Protein AF-A0A5B7FIK6-F1 (afdb_monomer_lite)

Radius of gyration: 16.44 Å; chains: 1; bounding box: 31×15×54 Å

InterPro domains:
  IPR000742 EGF-like domain [PS01186] (53-66)
  IPR000742 EGF-like domain [PS50026] (24-67)
  IPR000742 EGF-like domain [SM00181] (27-67)
  IPR024731 NELL2-like, EGF domain [PF12947] (28-66)

Secondary structure (DSSP, 8-state):
-EEEPSSTT---TTEEESSSEEEES--TTT-GGGS-TTEEEEE-SSSTTSEEEEEPTTEEESSSSEEESTTTTT--

pLDDT: mean 76.95, std 11.02, range [53.16, 93.31]

Organism: Portunus trituberculatus (NCBI:txid210409)

Sequence (76 aa):
MYRVIEDENDIPGGYEGDGFFCKSTRSCQLDPSLCHPQAVCVSDSQSSFGFSCRCQEGFTGDGHHCLGKLFFSLHT

Foldseek 3Di:
DWDADPALVPQPPQWDDRSGTTQGVDDCVNPVLVFDPQWDWDQDCVDPNRIATGGHPQWDDRRNDTDGVPPVVPDD

Structure (mmCIF, N/CA/C/O backbone):
data_AF-A0A5B7FIK6-F1
#
_entry.id   AF-A0A5B7FIK6-F1
#
loop_
_atom_site.group_PDB
_atom_site.id
_atom_site.type_symbol
_atom_site.label_atom_id
_atom_site.label_alt_id
_atom_site.label_comp_id
_atom_site.label_asym_id
_atom_site.label_entity_id
_atom_site.label_seq_id
_atom_site.pdbx_PDB_ins_code
_atom_site.Cartn_x
_atom_site.Cartn_y
_atom_site.Cartn_z
_atom_site.occupancy
_atom_site.B_iso_or_equiv
_atom_site.auth_seq_id
_atom_site.auth_comp_id
_atom_site.auth_asym_id
_atom_site.auth_atom_id
_atom_site.pdbx_PDB_model_num
ATOM 1 N N . MET A 1 1 ? 8.077 4.731 -5.816 1.00 59.66 1 MET A N 1
ATOM 2 C CA . MET A 1 1 ? 9.327 3.986 -5.600 1.00 59.66 1 MET A CA 1
ATOM 3 C C . MET A 1 1 ? 9.628 3.216 -6.873 1.00 59.66 1 MET A C 1
ATOM 5 O O . MET A 1 1 ? 8.728 2.537 -7.360 1.00 59.66 1 MET A O 1
ATOM 9 N N . TYR A 1 2 ? 10.800 3.433 -7.465 1.00 61.97 2 TYR A N 1
ATOM 10 C CA . TYR A 1 2 ? 11.250 2.722 -8.660 1.00 61.97 2 TYR A CA 1
ATOM 11 C C . TYR A 1 2 ? 12.203 1.607 -8.225 1.00 61.97 2 TYR A C 1
ATOM 13 O O . TYR A 1 2 ? 13.007 1.801 -7.315 1.00 61.97 2 TYR A O 1
ATOM 21 N N . ARG A 1 3 ? 12.083 0.439 -8.843 1.00 68.06 3 ARG A N 1
ATOM 22 C CA . ARG A 1 3 ? 13.034 -0.658 -8.741 1.00 68.06 3 ARG A CA 1
ATOM 23 C C . ARG A 1 3 ? 13.842 -0.658 -10.028 1.00 68.06 3 ARG A C 1
ATOM 25 O O . ARG A 1 3 ? 13.259 -0.624 -11.111 1.00 68.06 3 ARG A O 1
ATOM 32 N N . VAL A 1 4 ? 15.161 -0.648 -9.886 1.00 67.94 4 VAL A N 1
ATOM 33 C CA . VAL A 1 4 ? 16.058 -0.867 -11.016 1.00 67.94 4 VAL A CA 1
ATOM 34 C C . VAL A 1 4 ? 16.232 -2.369 -11.143 1.00 67.94 4 VAL A C 1
ATOM 36 O O . VAL A 1 4 ? 16.582 -3.026 -10.161 1.00 67.94 4 VAL A O 1
ATOM 39 N N . ILE A 1 5 ? 15.888 -2.902 -12.306 1.00 71.06 5 ILE A N 1
ATOM 40 C CA . ILE A 1 5 ? 16.102 -4.307 -12.638 1.00 71.06 5 ILE A CA 1
ATOM 41 C C . ILE A 1 5 ? 17.295 -4.385 -13.576 1.00 71.06 5 ILE A C 1
ATOM 43 O O . ILE A 1 5 ? 17.465 -3.527 -14.441 1.00 71.06 5 ILE A O 1
ATOM 47 N N . GLU A 1 6 ? 18.147 -5.382 -13.356 1.00 69.12 6 GLU A N 1
ATOM 48 C CA . GLU A 1 6 ? 19.347 -5.586 -14.174 1.00 69.12 6 GLU A CA 1
ATOM 49 C C . GLU A 1 6 ? 19.053 -6.410 -15.435 1.00 69.12 6 GLU A C 1
ATOM 51 O O . GLU A 1 6 ? 19.882 -6.455 -16.339 1.00 69.12 6 GLU A O 1
ATOM 56 N N . ASP A 1 7 ? 17.859 -7.009 -15.513 1.00 70.31 7 ASP A N 1
ATOM 57 C CA . ASP A 1 7 ? 17.356 -7.740 -16.671 1.00 70.31 7 ASP A CA 1
ATOM 58 C C . ASP A 1 7 ? 15.953 -7.241 -17.045 1.00 70.31 7 ASP A C 1
ATOM 60 O O . ASP A 1 7 ? 15.040 -7.231 -16.215 1.00 70.31 7 ASP A O 1
ATOM 64 N N . GLU A 1 8 ? 15.779 -6.832 -18.303 1.00 67.50 8 GLU A N 1
ATOM 65 C CA . GLU A 1 8 ? 14.526 -6.278 -18.835 1.00 67.50 8 GLU A CA 1
ATOM 66 C C . GLU A 1 8 ? 13.364 -7.286 -18.871 1.00 67.50 8 GLU A C 1
ATOM 68 O O . GLU A 1 8 ? 12.204 -6.881 -18.981 1.00 67.50 8 GLU A O 1
ATOM 73 N N . ASN A 1 9 ? 13.653 -8.586 -18.734 1.00 68.69 9 ASN A N 1
ATOM 74 C CA . ASN A 1 9 ? 12.652 -9.649 -18.672 1.00 68.69 9 ASN A CA 1
ATOM 75 C C . ASN A 1 9 ? 12.264 -10.024 -17.230 1.00 68.69 9 ASN A C 1
ATOM 77 O O . ASN A 1 9 ? 11.278 -10.739 -17.047 1.00 68.69 9 ASN A O 1
ATOM 81 N N . ASP A 1 10 ? 12.970 -9.530 -16.204 1.00 70.75 10 ASP A N 1
ATOM 82 C CA . ASP A 1 10 ? 12.672 -9.793 -14.784 1.00 70.75 10 ASP A CA 1
ATOM 83 C C . ASP A 1 10 ? 11.713 -8.749 -14.191 1.00 70.75 10 ASP A C 1
ATOM 85 O O . ASP A 1 10 ? 11.895 -8.260 -13.081 1.00 70.75 10 ASP A O 1
ATOM 89 N N . ILE A 1 11 ? 10.663 -8.363 -14.919 1.00 69.94 11 ILE A N 1
ATOM 90 C CA . ILE A 1 11 ? 9.654 -7.449 -14.367 1.00 69.94 11 ILE A CA 1
ATOM 91 C C . ILE A 1 11 ? 8.812 -8.230 -13.346 1.00 69.94 11 ILE A C 1
ATOM 93 O O . ILE A 1 11 ? 8.016 -9.091 -13.739 1.00 69.94 11 ILE A O 1
ATOM 97 N N . PRO A 1 12 ? 8.928 -7.956 -12.030 1.00 68.38 12 PRO A N 1
ATOM 98 C CA . PRO A 1 12 ? 8.180 -8.708 -11.040 1.00 68.38 12 PRO A CA 1
ATOM 99 C C . PRO A 1 12 ? 6.691 -8.382 -11.181 1.00 68.38 12 PRO A C 1
ATOM 101 O O . PRO A 1 12 ? 6.307 -7.223 -11.358 1.00 68.38 12 PRO A O 1
ATOM 104 N N . GLY A 1 13 ? 5.828 -9.390 -11.044 1.00 67.06 13 GLY A N 1
ATOM 105 C CA . GLY A 1 13 ? 4.381 -9.178 -11.055 1.00 67.06 13 GLY A CA 1
ATOM 106 C C . GLY A 1 13 ? 3.964 -8.141 -10.003 1.00 67.06 13 GLY A C 1
ATOM 107 O O . GLY A 1 13 ? 4.205 -8.331 -8.812 1.00 67.06 13 GLY A O 1
ATOM 108 N N . GLY A 1 14 ? 3.345 -7.039 -10.439 1.00 68.75 14 GLY A N 1
ATOM 109 C CA . GLY A 1 14 ? 3.029 -5.888 -9.578 1.00 68.75 14 GLY A CA 1
ATOM 110 C C . GLY A 1 14 ? 3.927 -4.664 -9.786 1.00 68.75 14 GLY A C 1
ATOM 111 O O . GLY A 1 14 ? 3.797 -3.693 -9.040 1.00 68.75 14 GLY A O 1
ATOM 112 N N . TYR A 1 15 ? 4.793 -4.685 -10.800 1.00 73.12 15 TYR A N 1
ATOM 113 C CA . TYR A 1 15 ? 5.543 -3.530 -11.284 1.00 73.12 15 TYR A CA 1
ATOM 114 C C . TYR A 1 15 ? 5.294 -3.312 -12.780 1.00 73.12 15 TYR A C 1
ATOM 116 O O . TYR A 1 15 ? 5.014 -4.255 -13.512 1.00 73.12 15 TYR A O 1
ATOM 124 N N . GLU A 1 16 ? 5.381 -2.061 -13.218 1.00 75.88 16 GLU A N 1
ATOM 125 C CA . GLU A 1 16 ? 5.239 -1.636 -14.612 1.00 75.88 16 GLU A CA 1
ATOM 126 C C . GLU A 1 16 ? 6.284 -0.561 -14.909 1.00 75.88 16 GLU A C 1
ATOM 128 O O . GLU A 1 16 ? 6.577 0.292 -14.063 1.00 75.88 16 GLU A O 1
ATOM 133 N N . GLY A 1 17 ? 6.874 -0.618 -16.097 1.00 76.44 17 GLY A N 1
ATOM 134 C CA . GLY A 1 17 ? 7.896 0.319 -16.539 1.00 76.44 17 GLY A CA 1
ATOM 135 C C . GLY A 1 17 ? 8.753 -0.257 -17.660 1.00 76.44 17 GLY A C 1
ATOM 136 O O . GLY A 1 17 ? 8.448 -1.312 -18.209 1.00 76.44 17 GLY A O 1
ATOM 137 N N . ASP A 1 18 ? 9.837 0.435 -17.989 1.00 76.00 18 ASP A N 1
ATOM 138 C CA . ASP A 1 18 ? 10.589 0.229 -19.234 1.00 76.00 18 ASP A CA 1
ATOM 139 C C . ASP A 1 18 ? 11.644 -0.896 -19.146 1.00 76.00 18 ASP A C 1
ATOM 141 O O . ASP A 1 18 ? 12.715 -0.792 -19.739 1.00 76.00 18 ASP A O 1
ATOM 145 N N . GLY A 1 19 ? 11.418 -1.929 -18.325 1.00 71.50 19 GLY A N 1
ATOM 146 C CA . GLY A 1 19 ? 12.357 -3.048 -18.109 1.00 71.50 19 GLY A CA 1
ATOM 147 C C . GLY A 1 19 ? 13.609 -2.709 -17.282 1.00 71.50 19 GLY A C 1
ATOM 148 O O . GLY A 1 19 ? 14.109 -3.560 -16.562 1.00 71.50 19 GLY A O 1
ATOM 149 N N . PHE A 1 20 ? 14.061 -1.452 -17.287 1.00 72.25 20 PHE A N 1
ATOM 150 C CA . PHE A 1 20 ? 15.161 -0.957 -16.441 1.00 72.25 20 PHE A CA 1
ATOM 151 C C . PHE A 1 20 ? 14.664 -0.165 -15.235 1.00 72.25 20 PHE A C 1
ATOM 153 O O . PHE A 1 20 ? 15.233 -0.243 -14.150 1.00 72.25 20 PHE A O 1
ATOM 160 N N . PHE A 1 21 ? 13.583 0.593 -15.416 1.00 72.62 21 PHE A N 1
ATOM 161 C CA . PHE A 1 21 ? 12.957 1.393 -14.369 1.00 72.62 21 PHE A CA 1
ATOM 162 C C . PHE A 1 21 ? 11.527 0.925 -14.172 1.00 72.62 21 PHE A C 1
ATOM 164 O O . PHE A 1 21 ? 10.629 1.301 -14.917 1.00 72.62 21 PHE A O 1
ATOM 171 N N . CYS A 1 22 ? 11.313 0.114 -13.143 1.00 73.81 22 CYS A N 1
ATOM 172 C CA . CYS A 1 22 ? 10.007 -0.429 -12.814 1.00 73.81 22 CYS A CA 1
ATOM 173 C C . CYS A 1 22 ? 9.373 0.328 -11.652 1.00 73.81 22 CYS A C 1
ATOM 175 O O . CYS A 1 22 ? 9.934 0.403 -10.560 1.00 73.81 22 CYS A O 1
ATOM 177 N N . LYS A 1 23 ? 8.171 0.866 -11.842 1.00 74.06 23 LYS A N 1
ATOM 178 C CA . LYS A 1 23 ? 7.366 1.451 -10.769 1.00 74.06 23 LYS A CA 1
ATOM 179 C C . LYS A 1 23 ? 6.396 0.397 -10.247 1.00 74.06 23 LYS A C 1
ATOM 181 O O . LYS A 1 23 ? 5.741 -0.276 -11.031 1.00 74.06 23 LYS A O 1
ATOM 186 N N . SER A 1 24 ? 6.267 0.271 -8.925 1.00 69.75 24 SER A N 1
ATOM 187 C CA . SER A 1 24 ? 5.226 -0.594 -8.350 1.00 69.75 24 SER A CA 1
ATOM 188 C C . SER A 1 24 ? 3.848 -0.113 -8.817 1.00 69.75 24 SER A C 1
ATOM 190 O O . SER A 1 24 ? 3.484 1.042 -8.569 1.00 69.75 24 SER A O 1
ATOM 192 N N . THR A 1 25 ? 3.090 -0.978 -9.492 1.00 71.62 25 THR A N 1
ATOM 193 C CA . THR A 1 25 ? 1.688 -0.718 -9.858 1.00 71.62 25 THR A CA 1
ATOM 194 C C . THR A 1 25 ? 0.772 -0.888 -8.661 1.00 71.62 25 THR A C 1
ATOM 196 O O . THR A 1 25 ? -0.280 -0.258 -8.586 1.00 71.62 25 THR A O 1
ATOM 199 N N . ARG A 1 26 ? 1.191 -1.699 -7.684 1.00 72.50 26 ARG A N 1
ATOM 200 C CA . ARG A 1 26 ? 0.477 -1.878 -6.425 1.00 72.50 26 ARG A CA 1
ATOM 201 C C . ARG A 1 26 ? 1.050 -0.940 -5.379 1.00 72.50 26 ARG A C 1
ATOM 203 O O . ARG A 1 26 ? 2.122 -1.174 -4.826 1.00 72.50 26 ARG A O 1
ATOM 210 N N . SER A 1 27 ? 0.317 0.130 -5.105 1.00 74.50 27 SER A N 1
ATOM 211 C CA . SER A 1 27 ? 0.507 0.944 -3.912 1.00 74.50 27 SER A CA 1
ATOM 212 C C . SER A 1 27 ? -0.842 1.153 -3.250 1.00 74.50 27 SER A C 1
ATOM 214 O O . SER A 1 27 ? -1.839 1.352 -3.933 1.00 74.50 27 SER A O 1
ATOM 216 N N . CYS A 1 28 ? -0.880 1.160 -1.924 1.00 78.00 28 CYS A N 1
ATOM 217 C CA . CYS A 1 28 ? -2.061 1.544 -1.142 1.00 78.00 28 CYS A CA 1
ATOM 218 C C . CYS A 1 28 ? -2.648 2.928 -1.506 1.00 78.00 28 CYS A C 1
ATOM 220 O O . CYS A 1 28 ? -3.765 3.263 -1.129 1.00 78.00 28 CYS A O 1
ATOM 222 N N . GLN A 1 29 ? -1.856 3.761 -2.188 1.00 73.56 29 GLN A N 1
ATOM 223 C CA . GLN A 1 29 ? -2.207 5.106 -2.622 1.00 73.56 29 GLN A CA 1
ATOM 224 C C . GLN A 1 29 ? -2.984 5.078 -3.947 1.00 73.56 29 GLN A C 1
ATOM 226 O O . GLN A 1 29 ? -3.751 5.993 -4.228 1.00 73.56 29 GLN A O 1
ATOM 231 N N . LEU A 1 30 ? -2.776 4.027 -4.747 1.00 76.50 30 LEU A N 1
ATOM 232 C CA . LEU A 1 30 ? -3.517 3.720 -5.971 1.00 76.50 30 LEU A CA 1
ATOM 233 C C . LEU A 1 30 ? -4.681 2.762 -5.693 1.00 76.50 30 LEU A C 1
ATOM 235 O O . 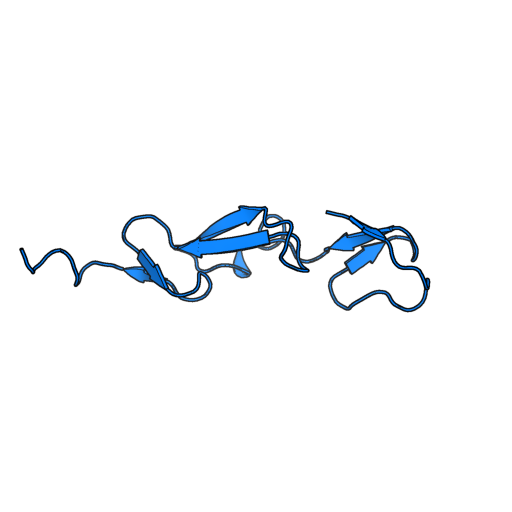LEU A 1 30 ? -5.756 2.920 -6.261 1.00 76.50 30 LEU A O 1
ATOM 239 N N . ASP A 1 31 ? -4.465 1.793 -4.807 1.00 81.00 31 ASP A N 1
ATOM 240 C CA . ASP A 1 31 ? -5.430 0.772 -4.432 1.00 81.00 31 ASP A CA 1
ATOM 241 C C . ASP A 1 31 ? -5.622 0.759 -2.902 1.00 81.00 31 ASP A C 1
ATOM 243 O O . ASP A 1 31 ? -4.882 0.088 -2.173 1.00 81.00 31 ASP A O 1
ATOM 247 N N . PRO A 1 32 ? -6.616 1.503 -2.387 1.00 78.00 32 PRO A N 1
ATOM 248 C CA . PRO A 1 32 ? -6.897 1.557 -0.957 1.00 78.00 32 PRO A CA 1
ATOM 249 C C . PRO A 1 32 ? -7.409 0.226 -0.385 1.00 78.00 32 PRO A C 1
ATOM 251 O O . PRO A 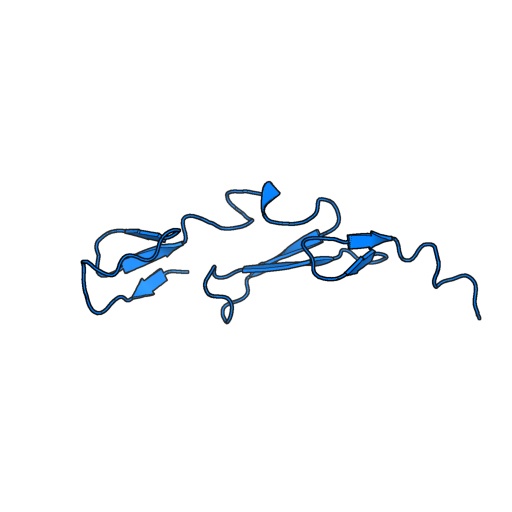1 32 ? -7.438 0.082 0.835 1.00 78.00 32 PRO A O 1
ATOM 254 N N . SER A 1 33 ? -7.772 -0.760 -1.220 1.00 83.31 33 SER A N 1
ATOM 255 C CA . SER A 1 33 ? -8.176 -2.095 -0.754 1.00 83.31 33 SER A CA 1
ATOM 256 C C . SER A 1 33 ? -6.998 -2.949 -0.270 1.00 83.31 33 SER A C 1
ATOM 258 O O . SER A 1 33 ? -7.203 -3.984 0.361 1.00 83.31 33 SER A O 1
ATOM 260 N N . LEU A 1 34 ? -5.758 -2.502 -0.516 1.00 83.62 34 LEU A N 1
ATOM 261 C CA . LEU A 1 34 ? -4.548 -3.193 -0.069 1.00 83.62 34 LEU A CA 1
ATOM 262 C C . LEU A 1 34 ? -4.374 -3.184 1.454 1.00 83.62 34 LEU A C 1
ATOM 264 O O . LEU A 1 34 ? -3.727 -4.085 1.981 1.00 83.62 34 LEU A O 1
ATOM 268 N N . CYS A 1 35 ? -4.939 -2.204 2.161 1.00 89.69 35 CYS A N 1
ATOM 269 C CA . CYS A 1 35 ? -4.888 -2.119 3.619 1.00 89.69 35 CYS A CA 1
ATOM 270 C C . CYS A 1 35 ? -6.276 -2.318 4.235 1.00 89.69 35 CYS A C 1
ATOM 272 O O . CYS A 1 35 ? -7.300 -2.076 3.596 1.00 89.69 35 CYS A O 1
ATOM 274 N N . HIS A 1 36 ? -6.322 -2.712 5.511 1.00 91.81 36 HIS A N 1
ATOM 275 C CA . HIS A 1 36 ? -7.583 -2.735 6.249 1.00 91.81 36 HIS A CA 1
ATOM 276 C C . HIS A 1 36 ? -8.224 -1.329 6.263 1.00 91.81 36 HIS A C 1
ATOM 278 O O . HIS A 1 36 ? -7.496 -0.346 6.396 1.00 91.81 36 HIS A O 1
ATOM 284 N N . PRO A 1 37 ? -9.564 -1.188 6.254 1.00 90.75 37 PRO A N 1
ATOM 285 C CA . PRO A 1 37 ? -10.226 0.122 6.350 1.00 90.75 37 PRO A CA 1
ATOM 286 C C . PRO A 1 37 ? -9.869 0.924 7.614 1.00 90.75 37 PRO A C 1
ATOM 288 O O . PRO A 1 37 ? -10.001 2.141 7.641 1.00 90.75 37 PRO A O 1
ATOM 291 N N . GLN A 1 38 ? -9.429 0.225 8.666 1.00 92.38 38 GLN A N 1
ATOM 292 C CA . GLN A 1 38 ? -8.932 0.797 9.930 1.00 92.38 38 G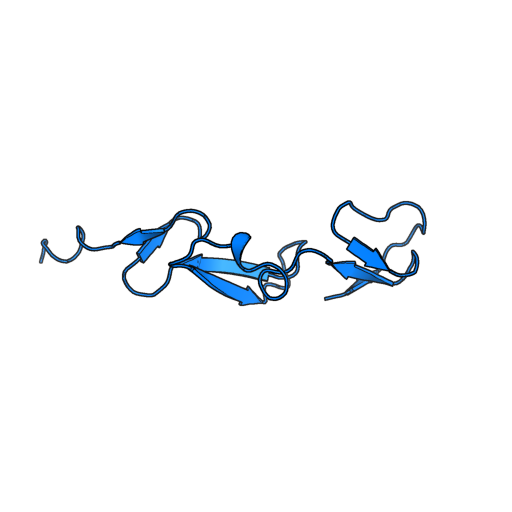LN A CA 1
ATOM 293 C C . GLN A 1 38 ? -7.394 0.805 10.000 1.00 92.38 38 GLN A C 1
ATOM 295 O O . GLN A 1 38 ? -6.809 0.790 11.082 1.00 92.38 38 GLN A O 1
ATOM 300 N N . ALA A 1 39 ? -6.717 0.761 8.856 1.00 92.62 39 ALA A N 1
ATOM 301 C CA . ALA A 1 39 ? -5.279 0.925 8.730 1.00 92.62 39 ALA A CA 1
ATOM 302 C C . ALA A 1 39 ? -4.962 2.147 7.871 1.00 92.62 39 ALA A C 1
ATOM 304 O O . ALA A 1 39 ? -5.692 2.510 6.954 1.00 92.62 39 ALA A O 1
ATOM 305 N N . VAL A 1 40 ? -3.843 2.784 8.182 1.00 90.25 40 VAL A N 1
ATOM 306 C CA . VAL A 1 40 ? -3.238 3.823 7.363 1.00 90.25 40 VAL A CA 1
ATOM 307 C C . VAL A 1 40 ? -2.111 3.222 6.557 1.00 90.25 40 VAL A C 1
ATOM 309 O O . VAL A 1 40 ? -1.324 2.411 7.051 1.00 90.25 40 VAL A O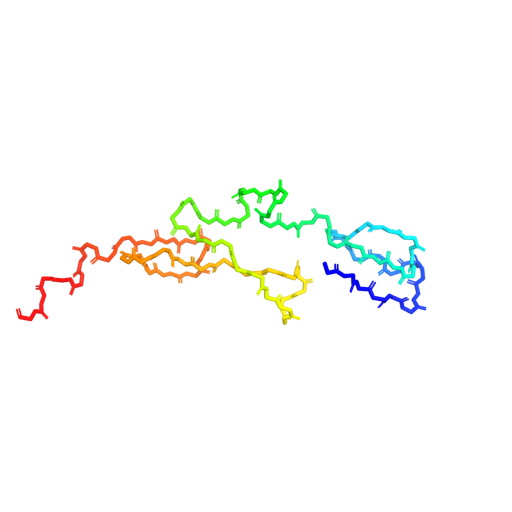 1
ATOM 312 N N . CYS A 1 41 ? -2.012 3.656 5.312 1.00 88.75 41 CYS A N 1
ATOM 313 C CA . CYS A 1 41 ? -0.841 3.339 4.539 1.00 88.75 41 CYS A CA 1
ATOM 314 C C . CYS A 1 41 ? 0.333 4.226 4.941 1.00 88.75 41 CYS A C 1
ATOM 316 O O . CYS A 1 41 ? 0.202 5.448 5.032 1.00 88.75 41 CYS A O 1
ATOM 318 N N . VAL A 1 42 ? 1.486 3.605 5.142 1.00 87.25 42 VAL A N 1
ATOM 319 C CA . VAL A 1 42 ? 2.753 4.284 5.373 1.00 87.25 42 VAL A CA 1
ATOM 320 C C . VAL A 1 42 ? 3.717 3.939 4.246 1.00 87.25 42 VAL A C 1
ATOM 322 O O . VAL A 1 42 ? 3.789 2.794 3.805 1.00 87.25 42 VAL A O 1
ATOM 325 N N . SER A 1 43 ? 4.456 4.930 3.752 1.00 79.56 43 SER A N 1
ATOM 326 C CA . SER A 1 43 ? 5.543 4.686 2.805 1.00 79.56 43 SER A CA 1
ATOM 327 C C . SER A 1 43 ? 6.641 3.898 3.510 1.00 79.56 43 SER A C 1
ATOM 329 O O . SER A 1 43 ? 7.192 4.375 4.503 1.00 79.56 43 SER A O 1
ATOM 331 N N . ASP A 1 44 ? 6.956 2.716 2.998 1.00 80.81 44 ASP A N 1
ATOM 332 C CA . ASP A 1 44 ? 7.947 1.823 3.582 1.00 80.81 44 ASP A CA 1
ATOM 333 C C . ASP A 1 44 ? 8.922 1.414 2.487 1.00 80.81 44 ASP A C 1
ATOM 335 O O . ASP A 1 44 ? 8.590 0.644 1.591 1.00 80.81 44 ASP A O 1
ATOM 339 N N . SER A 1 45 ? 10.120 1.990 2.535 1.00 73.62 45 SER A N 1
ATOM 340 C CA . SER A 1 45 ? 11.161 1.750 1.538 1.00 73.62 45 SER A CA 1
ATOM 341 C C . SER A 1 45 ? 11.849 0.391 1.687 1.00 73.62 45 SER A C 1
ATOM 343 O O . SER A 1 45 ? 12.733 0.072 0.901 1.00 73.62 45 SER A O 1
ATOM 345 N N . GLN A 1 46 ? 11.514 -0.382 2.717 1.00 73.12 46 GLN A N 1
ATOM 346 C CA . GLN A 1 46 ? 12.076 -1.713 2.944 1.00 73.12 46 GLN A CA 1
ATOM 347 C C . GLN A 1 46 ? 11.157 -2.793 2.356 1.00 73.12 46 GLN A C 1
ATOM 349 O O . GLN A 1 46 ? 11.618 -3.844 1.916 1.00 73.12 46 GLN A O 1
ATOM 354 N N . SER A 1 47 ? 9.856 -2.516 2.310 1.00 73.06 47 SER A N 1
ATOM 355 C CA . SER A 1 47 ? 8.841 -3.310 1.642 1.00 73.06 47 SER A CA 1
ATOM 356 C C . SER A 1 47 ? 9.076 -3.297 0.142 1.00 73.06 47 SER A C 1
ATOM 358 O O . SER A 1 47 ? 9.277 -2.245 -0.467 1.00 73.06 47 SER A O 1
ATOM 360 N N . SER A 1 48 ? 8.971 -4.470 -0.482 1.00 69.81 48 SER A N 1
ATOM 361 C CA . SER A 1 48 ? 9.067 -4.599 -1.936 1.00 69.81 48 SER A CA 1
ATOM 362 C C . SER A 1 48 ? 8.091 -3.641 -2.629 1.00 69.81 48 SER A C 1
ATOM 364 O O . SER A 1 48 ? 8.457 -2.947 -3.574 1.00 69.81 48 SER A O 1
ATOM 366 N N . PHE A 1 49 ? 6.880 -3.490 -2.095 1.00 69.69 49 PHE A N 1
ATOM 367 C CA . PHE A 1 49 ? 5.852 -2.635 -2.686 1.00 69.69 49 PHE A CA 1
ATOM 368 C C . PHE A 1 49 ? 6.051 -1.130 -2.425 1.00 69.69 49 PHE A C 1
ATOM 370 O O . PHE A 1 49 ? 5.318 -0.307 -2.976 1.00 69.69 49 PHE A O 1
ATOM 377 N N . GLY A 1 50 ? 7.037 -0.742 -1.608 1.00 76.19 50 GLY A N 1
ATOM 378 C CA . GLY A 1 50 ? 7.305 0.654 -1.250 1.00 76.19 50 GLY A CA 1
ATOM 379 C C . GLY A 1 50 ? 6.311 1.252 -0.253 1.00 76.19 50 GLY A C 1
ATOM 380 O O . GLY A 1 50 ? 6.275 2.469 -0.050 1.00 76.19 50 GLY A O 1
ATOM 381 N N . PHE A 1 51 ? 5.474 0.408 0.347 1.00 82.81 51 PHE A N 1
ATOM 382 C CA . PHE A 1 51 ? 4.504 0.783 1.359 1.00 82.81 51 PHE A CA 1
ATOM 383 C C . PHE A 1 51 ? 4.260 -0.366 2.339 1.00 82.81 51 PHE A C 1
ATOM 385 O O . PHE A 1 51 ? 4.510 -1.535 2.033 1.00 82.81 51 PHE A O 1
ATOM 392 N N . SER A 1 52 ? 3.751 -0.016 3.513 1.00 86.75 52 SER A N 1
ATOM 393 C CA . SER A 1 52 ? 3.278 -0.943 4.532 1.00 86.75 52 SER A CA 1
ATOM 394 C C . SER A 1 52 ? 1.953 -0.438 5.108 1.00 86.75 52 SER A C 1
ATOM 396 O O . SER A 1 52 ? 1.668 0.762 5.082 1.00 86.75 52 SER A O 1
ATOM 398 N N . CYS A 1 53 ? 1.113 -1.346 5.598 1.00 91.00 53 CYS A N 1
ATOM 399 C CA . CYS A 1 53 ? -0.152 -1.006 6.241 1.00 91.00 53 CYS A CA 1
ATOM 400 C C . CYS A 1 53 ? 0.050 -0.975 7.757 1.00 91.00 53 CYS A C 1
ATOM 402 O O . CYS A 1 53 ? 0.559 -1.924 8.345 1.00 91.00 53 CYS A O 1
ATOM 404 N N . ARG A 1 54 ? -0.372 0.104 8.416 1.00 90.94 54 ARG A N 1
ATOM 405 C CA . ARG A 1 54 ? -0.288 0.243 9.874 1.00 90.94 54 ARG A CA 1
ATOM 406 C C . ARG A 1 54 ? -1.670 0.506 10.443 1.00 90.94 54 ARG A C 1
ATOM 408 O O . ARG A 1 54 ? -2.313 1.462 10.029 1.00 90.94 54 ARG A O 1
ATOM 415 N N . CYS A 1 55 ? -2.127 -0.295 11.403 1.00 93.31 55 CYS A N 1
ATOM 416 C CA . CYS A 1 55 ? -3.422 -0.055 12.045 1.00 93.31 55 CYS A CA 1
ATOM 417 C C . CYS A 1 55 ? -3.510 1.358 12.646 1.00 93.31 55 CYS A C 1
ATOM 419 O O . CYS A 1 55 ? -2.522 1.896 13.154 1.00 93.31 55 CYS A O 1
ATOM 421 N N . GLN A 1 56 ? -4.698 1.956 12.559 1.00 91.94 56 GLN A N 1
ATOM 422 C CA . GLN A 1 56 ? -5.004 3.256 13.147 1.00 91.94 56 GLN A CA 1
ATOM 423 C C . GLN A 1 56 ? -4.872 3.223 14.673 1.00 91.94 56 GLN A C 1
ATOM 425 O O . GLN A 1 56 ? -4.875 2.163 15.306 1.00 91.94 56 GLN A O 1
ATOM 430 N N . GLU A 1 57 ? -4.752 4.407 15.275 1.00 88.44 57 GLU A N 1
ATOM 431 C CA . GLU A 1 57 ? -4.749 4.534 16.729 1.00 88.44 57 GLU A CA 1
ATOM 432 C C . GLU A 1 57 ? -6.030 3.926 17.317 1.00 88.44 57 GLU A C 1
ATOM 434 O O . GLU A 1 57 ? -7.121 4.083 16.775 1.00 88.44 57 GLU A O 1
ATOM 439 N N . GLY A 1 58 ? -5.886 3.167 18.402 1.00 87.00 58 GLY A N 1
ATOM 440 C CA . GLY A 1 58 ? -6.999 2.411 18.974 1.00 87.00 58 GLY A CA 1
ATOM 441 C C . GLY A 1 58 ? -7.305 1.089 18.264 1.00 87.00 58 GLY A C 1
ATOM 442 O O . GLY A 1 58 ? -8.209 0.392 18.705 1.00 87.00 58 GLY A O 1
ATOM 443 N N . PHE A 1 59 ? -6.541 0.678 17.247 1.00 89.56 59 PHE A N 1
ATOM 444 C CA . PHE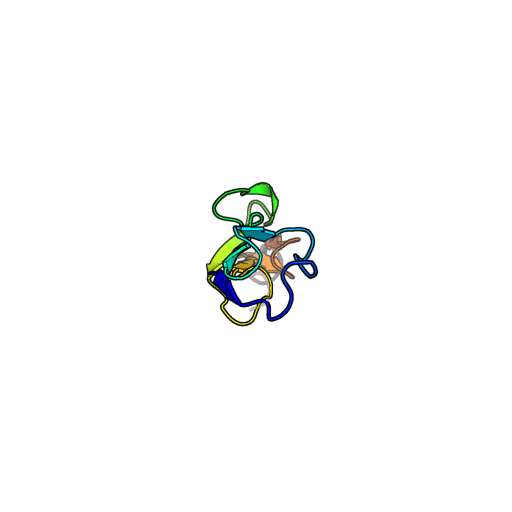 A 1 59 ? -6.616 -0.650 16.627 1.00 89.56 59 PHE A CA 1
ATOM 445 C C . PHE A 1 59 ? -5.273 -1.389 16.739 1.00 89.56 59 PHE A C 1
ATOM 447 O O . PHE A 1 59 ? -4.219 -0.777 16.917 1.00 89.56 59 PHE A O 1
ATO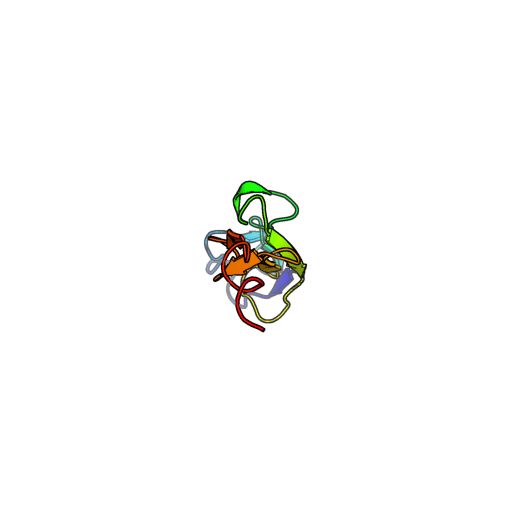M 454 N N . THR A 1 60 ? -5.293 -2.722 16.691 1.00 89.19 60 THR A N 1
ATOM 455 C CA . THR A 1 60 ? -4.088 -3.566 16.710 1.00 89.19 60 THR A CA 1
ATOM 456 C C . THR A 1 60 ? -4.208 -4.695 15.694 1.00 89.19 60 THR A C 1
ATOM 458 O O . THR A 1 60 ? -5.307 -5.190 15.445 1.00 89.19 60 THR A O 1
ATOM 461 N N . GLY A 1 61 ? -3.076 -5.111 15.133 1.00 90.62 61 GLY A N 1
ATOM 462 C CA . GLY A 1 61 ? -3.000 -6.190 14.154 1.00 90.62 61 GLY A CA 1
ATOM 463 C C . GLY A 1 61 ? -1.852 -5.979 13.171 1.00 90.62 61 GLY A C 1
ATOM 464 O O . GLY A 1 61 ? -0.939 -5.199 13.441 1.00 90.62 61 GLY A O 1
ATOM 465 N N . ASP A 1 62 ? -1.910 -6.675 12.043 1.00 88.81 62 ASP A N 1
ATOM 466 C CA . ASP A 1 62 ? -0.884 -6.700 10.990 1.00 88.81 62 ASP A CA 1
ATOM 467 C C . ASP A 1 62 ? -1.063 -5.612 9.914 1.00 88.81 62 ASP A C 1
ATOM 469 O O . ASP A 1 62 ? -0.258 -5.510 8.994 1.00 88.81 62 ASP A O 1
ATOM 473 N N . GLY A 1 63 ? -2.108 -4.785 10.017 1.00 89.69 63 GLY A N 1
ATOM 474 C CA . GLY A 1 63 ? -2.406 -3.727 9.047 1.00 89.69 63 GLY A CA 1
ATOM 475 C C . GLY A 1 63 ? -3.316 -4.167 7.896 1.00 89.69 63 GLY A C 1
ATOM 476 O O . GLY A 1 63 ? -4.007 -3.316 7.332 1.00 89.69 63 GLY A O 1
ATOM 477 N N . HIS A 1 64 ? -3.400 -5.468 7.594 1.00 88.38 64 HIS A N 1
ATOM 478 C CA . HIS A 1 64 ? -4.434 -6.035 6.716 1.00 88.38 64 HIS A CA 1
ATOM 479 C C . HIS A 1 64 ? -5.637 -6.537 7.516 1.00 88.38 64 HIS A C 1
ATOM 481 O O . HIS A 1 64 ? -6.768 -6.442 7.044 1.00 88.38 64 HIS A O 1
ATOM 487 N N . HIS A 1 65 ? -5.416 -6.957 8.761 1.00 90.50 65 HIS A N 1
ATOM 488 C CA . HIS A 1 65 ? -6.470 -7.124 9.755 1.00 90.50 65 HIS A CA 1
ATOM 489 C C . HIS A 1 65 ? -6.206 -6.210 10.948 1.00 90.50 65 HIS A C 1
ATOM 491 O O . HIS A 1 65 ? -5.169 -6.301 11.602 1.00 90.50 65 HIS A O 1
ATOM 497 N N . CYS A 1 66 ? -7.150 -5.317 11.243 1.00 92.44 66 CYS A N 1
ATOM 498 C CA . CYS A 1 66 ? -7.067 -4.432 12.401 1.00 92.44 66 CYS A CA 1
ATOM 499 C C . CYS A 1 66 ? -8.287 -4.628 13.291 1.00 92.44 66 CYS A C 1
ATOM 501 O O . CYS A 1 66 ? -9.420 -4.369 12.887 1.00 92.44 66 CYS A O 1
ATOM 503 N N . LEU A 1 67 ? -8.037 -5.057 14.524 1.00 90.06 67 LEU A N 1
ATOM 504 C CA . LEU A 1 67 ? -9.048 -5.265 15.551 1.00 90.06 67 LEU A CA 1
ATOM 505 C C . LEU A 1 67 ? -9.039 -4.072 16.505 1.00 90.06 67 LEU A C 1
ATOM 507 O O . LEU A 1 67 ? -7.977 -3.631 16.950 1.00 90.06 67 LEU A O 1
ATOM 511 N N . GLY A 1 68 ? -10.218 -3.532 16.812 1.00 85.62 68 GLY A N 1
ATOM 512 C CA . GLY A 1 68 ? -10.344 -2.425 17.756 1.00 85.62 68 GLY A CA 1
ATOM 513 C C . GLY A 1 68 ? -9.836 -2.833 19.138 1.00 85.62 68 GLY A C 1
ATOM 514 O O . GLY A 1 68 ? -10.232 -3.864 19.678 1.00 85.62 68 GLY A O 1
ATOM 515 N N . LYS A 1 69 ? -9.006 -1.990 19.756 1.00 70.25 69 LYS A N 1
ATOM 516 C CA . LYS A 1 69 ? -8.511 -2.116 21.137 1.00 70.25 69 LYS A CA 1
ATOM 517 C C . LYS A 1 69 ? -9.599 -1.855 22.190 1.00 70.25 69 LYS A C 1
ATOM 519 O O . LYS A 1 69 ? -9.274 -1.628 23.352 1.00 70.25 69 LYS A O 1
ATOM 524 N N . LEU A 1 70 ? -10.878 -1.967 21.819 1.00 63.50 70 LEU A N 1
ATOM 525 C CA . LEU A 1 70 ? -12.048 -1.891 22.706 1.00 63.50 70 LEU A CA 1
ATOM 526 C C . LEU A 1 70 ? -11.992 -2.889 23.881 1.00 63.50 70 LEU A C 1
ATOM 528 O O . LEU A 1 70 ? -12.782 -2.771 24.809 1.00 63.50 70 LEU A O 1
ATOM 532 N N . PHE A 1 71 ? -11.045 -3.833 23.874 1.00 55.50 71 PHE A N 1
ATOM 533 C CA . PHE A 1 71 ? -10.840 -4.817 24.935 1.00 55.50 71 PHE A CA 1
ATOM 534 C C . PHE A 1 71 ? -9.633 -4.557 25.857 1.00 55.50 71 PHE A C 1
ATOM 536 O O . PHE A 1 71 ? -9.534 -5.217 26.884 1.00 55.50 71 PHE A O 1
ATOM 543 N N . PHE A 1 72 ? -8.730 -3.612 25.553 1.00 53.16 72 PHE A N 1
ATOM 544 C CA . PHE A 1 72 ? -7.513 -3.398 26.365 1.00 53.16 72 PHE A CA 1
ATOM 545 C C . PHE A 1 72 ? -7.578 -2.206 27.331 1.00 53.16 72 PHE A C 1
ATOM 547 O O . PHE A 1 72 ? -6.756 -2.131 28.238 1.00 53.16 72 PHE A O 1
ATOM 554 N N . SER A 1 73 ? -8.557 -1.307 27.199 1.00 55.75 73 SER A N 1
ATOM 555 C CA . SER A 1 73 ? -8.753 -0.195 28.150 1.00 55.75 73 SER A CA 1
ATOM 556 C C . SER A 1 73 ? -9.634 -0.540 29.361 1.00 55.75 73 SER A C 1
ATOM 558 O O . SER A 1 73 ? -9.921 0.350 30.153 1.00 55.75 73 SER A O 1
ATOM 560 N N . LEU A 1 74 ? -10.050 -1.802 29.543 1.00 56.94 74 LEU A N 1
ATOM 561 C CA . LEU A 1 74 ? -10.804 -2.253 30.728 1.00 56.94 74 LEU A CA 1
ATOM 562 C C . LEU A 1 74 ? -9.933 -3.031 31.737 1.00 56.94 74 LEU A C 1
ATOM 564 O O . LEU A 1 74 ? -10.434 -3.906 32.438 1.00 56.94 74 LEU A O 1
ATOM 568 N N . HIS A 1 75 ? -8.624 -2.767 31.800 1.00 54.88 75 HIS A N 1
ATOM 569 C CA . HIS A 1 75 ? -7.781 -3.334 32.858 1.00 54.88 75 HIS A CA 1
ATOM 570 C C . HIS A 1 75 ? -6.612 -2.413 33.241 1.00 54.88 75 HIS A C 1
ATOM 572 O O . HIS A 1 75 ? -5.447 -2.714 32.982 1.00 54.88 75 HIS A O 1
ATOM 578 N N . THR A 1 76 ? -6.950 -1.291 33.874 1.00 54.47 76 THR A N 1
ATOM 579 C CA . THR A 1 76 ? -6.134 -0.642 34.914 1.00 54.47 76 THR A CA 1
ATOM 580 C C . THR A 1 76 ? -7.049 -0.261 36.056 1.00 54.47 76 THR A C 1
ATOM 582 O O . THR A 1 76 ? -8.105 0.333 35.737 1.00 54.47 76 THR A O 1
#